Protein AF-A0A953EEQ1-F1 (afdb_monomer_lite)

Sequence (53 aa):
MTATKETPISITLTRTPRPRPEDASLSFGKVFTDHMFLMNYTEGKGWHDPRVV

Radius of gyration: 16.62 Å; chains: 1; bounding box: 33×26×51 Å

Foldseek 3Di:
DDDDPDADEAEDDDPDADDDDDPVPDDPPPDDGPKDWDWDQDPPVGTHHIYID

pLDDT: mean 87.08, std 13.91, range [40.0, 96.31]

Structure (mmCIF, N/CA/C/O backbone):
data_AF-A0A953EEQ1-F1
#
_entry.id   AF-A0A953EEQ1-F1
#
loop_
_atom_site.group_PDB
_atom_site.id
_atom_site.type_symbol
_atom_site.label_atom_id
_atom_site.label_alt_id
_atom_site.label_comp_id
_atom_site.label_asym_id
_atom_site.label_entity_id
_atom_site.label_seq_id
_atom_site.pdbx_PDB_ins_code
_atom_site.Cartn_x
_atom_site.Cartn_y
_atom_site.Cartn_z
_atom_site.occupancy
_atom_site.B_iso_or_equiv
_atom_site.auth_seq_id
_atom_site.auth_comp_id
_atom_site.auth_asym_id
_atom_site.auth_atom_id
_atom_site.pdbx_PDB_model_num
ATOM 1 N N . MET A 1 1 ? -3.759 2.414 34.848 1.00 40.00 1 MET A N 1
ATOM 2 C CA . MET A 1 1 ? -3.126 1.428 33.949 1.00 40.00 1 MET A CA 1
ATOM 3 C C . MET A 1 1 ? -3.966 1.352 32.685 1.00 40.00 1 MET A C 1
ATOM 5 O O . MET A 1 1 ? -4.979 0.668 32.676 1.00 40.00 1 MET A O 1
ATOM 9 N N . THR A 1 2 ? -3.650 2.144 31.665 1.00 40.19 2 THR A N 1
ATOM 10 C CA . THR A 1 2 ? -4.327 2.054 30.365 1.00 40.19 2 THR A CA 1
ATOM 11 C C . THR A 1 2 ? -3.718 0.889 29.594 1.00 40.19 2 THR A C 1
ATOM 13 O O . THR A 1 2 ? -2.529 0.898 29.297 1.00 40.19 2 THR A O 1
ATOM 16 N N . ALA A 1 3 ? -4.524 -0.140 29.329 1.00 48.06 3 ALA A N 1
ATOM 17 C CA . ALA A 1 3 ? -4.133 -1.274 28.506 1.00 48.06 3 ALA A CA 1
ATOM 18 C C . ALA A 1 3 ? -3.821 -0.787 27.082 1.00 48.06 3 ALA A C 1
ATOM 20 O O . ALA A 1 3 ? -4.667 -0.172 26.429 1.00 48.06 3 ALA A O 1
ATOM 21 N N . THR A 1 4 ? -2.607 -1.045 26.606 1.00 52.56 4 THR A N 1
ATOM 22 C CA . THR A 1 4 ? -2.226 -0.900 25.201 1.00 52.56 4 THR A CA 1
ATOM 23 C C . THR A 1 4 ? -3.094 -1.844 24.378 1.00 52.56 4 THR A C 1
ATOM 25 O O . THR A 1 4 ? -2.963 -3.062 24.453 1.00 52.56 4 THR A O 1
ATOM 28 N N . LYS A 1 5 ? -4.041 -1.282 23.626 1.00 59.00 5 LYS A N 1
ATOM 29 C CA . LYS A 1 5 ? -4.905 -2.034 22.719 1.00 59.00 5 LYS A CA 1
ATOM 30 C C . LYS A 1 5 ? -4.071 -2.425 21.496 1.00 59.00 5 LYS A C 1
ATOM 32 O O . LYS A 1 5 ? -3.937 -1.640 20.560 1.00 59.00 5 LYS A O 1
ATOM 37 N N . GLU A 1 6 ? -3.454 -3.602 21.538 1.00 63.84 6 GLU A N 1
ATOM 38 C CA . GLU A 1 6 ? -2.764 -4.183 20.384 1.00 63.84 6 GLU A CA 1
ATOM 39 C C . GLU A 1 6 ? -3.762 -4.275 19.223 1.00 63.84 6 GLU A C 1
ATOM 41 O O . GLU A 1 6 ? -4.797 -4.932 19.327 1.00 63.84 6 GLU A O 1
ATOM 46 N N . THR A 1 7 ? -3.505 -3.542 18.139 1.00 70.75 7 THR A N 1
ATOM 47 C CA . THR A 1 7 ? -4.330 -3.609 16.928 1.00 70.75 7 THR A CA 1
ATOM 48 C C . THR A 1 7 ? -3.619 -4.546 15.954 1.00 70.75 7 THR A C 1
ATOM 50 O O . THR A 1 7 ? -2.645 -4.119 15.331 1.00 70.75 7 THR A O 1
ATOM 53 N N . PRO A 1 8 ? -4.028 -5.824 15.847 1.00 84.62 8 PRO A N 1
ATOM 54 C CA . PRO A 1 8 ? -3.364 -6.767 14.957 1.00 84.62 8 PRO A CA 1
ATOM 55 C C . PRO A 1 8 ? -3.529 -6.321 13.499 1.00 84.62 8 PRO A C 1
ATOM 57 O O . PRO A 1 8 ? -4.623 -5.947 13.076 1.00 84.62 8 PRO A O 1
ATOM 60 N N . ILE A 1 9 ? -2.436 -6.364 12.734 1.00 90.06 9 ILE A N 1
ATOM 61 C CA . ILE A 1 9 ? -2.432 -6.066 11.297 1.00 90.06 9 ILE A CA 1
ATOM 62 C C . ILE A 1 9 ? -2.678 -7.370 10.542 1.00 90.06 9 ILE A C 1
ATOM 64 O O . ILE A 1 9 ? -1.916 -8.326 10.684 1.00 90.06 9 ILE A O 1
ATOM 68 N N . SER A 1 10 ? -3.733 -7.413 9.730 1.00 92.69 10 SER A N 1
ATOM 69 C CA . SER A 1 10 ? -3.995 -8.563 8.857 1.00 92.69 10 SER A CA 1
ATOM 70 C C . SER A 1 10 ? -3.056 -8.534 7.648 1.00 92.69 10 SER A C 1
ATOM 72 O O . SER A 1 10 ? -2.875 -7.478 7.047 1.00 92.69 10 SER A O 1
ATOM 74 N N . ILE A 1 11 ? -2.461 -9.669 7.275 1.00 92.94 11 ILE A N 1
ATOM 75 C CA . ILE A 1 11 ? -1.558 -9.778 6.119 1.00 92.94 11 ILE A CA 1
ATOM 76 C C . ILE A 1 11 ? -2.108 -10.831 5.164 1.00 92.94 11 ILE A C 1
ATOM 78 O O . ILE A 1 11 ? -2.266 -11.993 5.539 1.00 92.94 11 ILE A O 1
ATOM 82 N N . THR A 1 12 ? -2.360 -10.433 3.920 1.00 94.06 12 THR A N 1
ATOM 83 C CA . THR A 1 12 ? -2.722 -11.335 2.824 1.00 94.06 12 THR A CA 1
ATOM 84 C C . THR A 1 12 ? -1.575 -11.374 1.824 1.00 94.06 12 THR A C 1
ATOM 86 O O . THR A 1 12 ? -1.201 -10.357 1.253 1.00 94.06 12 THR A O 1
ATOM 89 N N . LEU A 1 13 ? -0.975 -12.551 1.628 1.00 93.88 13 LEU A N 1
ATOM 90 C CA . LEU A 1 13 ? 0.104 -12.722 0.656 1.00 93.88 13 LEU A CA 1
ATOM 91 C C . LEU A 1 13 ? -0.460 -12.874 -0.761 1.00 93.88 13 LEU A C 1
ATOM 93 O O . LEU A 1 13 ? -1.486 -13.526 -0.962 1.00 93.88 13 LEU A O 1
ATOM 97 N N . THR A 1 14 ? 0.243 -12.319 -1.753 1.00 93.06 14 THR A N 1
ATOM 98 C CA . THR A 1 14 ? -0.125 -12.523 -3.156 1.00 93.06 14 THR A CA 1
ATOM 99 C C . THR A 1 14 ? 0.073 -13.990 -3.519 1.00 93.06 14 THR A C 1
ATOM 101 O O . THR A 1 14 ? 1.039 -14.632 -3.104 1.00 93.06 14 THR A O 1
ATOM 104 N N . ARG A 1 15 ? -0.843 -14.530 -4.321 1.00 94.06 15 ARG A N 1
ATOM 105 C CA . ARG A 1 15 ? -0.731 -15.895 -4.855 1.00 94.06 15 ARG A CA 1
ATOM 106 C C . ARG A 1 15 ? 0.044 -15.946 -6.170 1.00 94.06 15 ARG A C 1
ATOM 108 O O . ARG A 1 15 ? 0.382 -17.031 -6.630 1.00 94.06 15 ARG A O 1
ATOM 115 N N . THR A 1 16 ? 0.316 -14.788 -6.764 1.00 93.62 16 THR A N 1
ATOM 116 C CA . THR A 1 16 ? 0.997 -14.640 -8.054 1.00 93.62 16 THR A CA 1
ATOM 117 C C . THR A 1 16 ? 2.047 -13.530 -7.944 1.00 93.62 16 THR A C 1
ATOM 119 O O . THR A 1 16 ? 1.779 -12.400 -8.362 1.00 93.62 16 THR A O 1
ATOM 122 N N . PRO A 1 17 ? 3.215 -13.811 -7.334 1.00 91.50 17 PRO A N 1
ATOM 123 C CA . PRO A 1 17 ? 4.278 -12.824 -7.172 1.00 91.50 17 PRO A CA 1
ATOM 124 C C . PRO A 1 17 ? 4.796 -12.344 -8.525 1.00 91.50 17 PRO A C 1
ATOM 126 O O . PRO A 1 17 ? 5.022 -13.159 -9.427 1.00 91.50 17 PRO A O 1
ATOM 129 N N . ARG A 1 18 ? 5.003 -11.035 -8.674 1.00 90.25 18 ARG A N 1
ATOM 130 C CA . ARG A 1 18 ? 5.592 -10.489 -9.902 1.00 90.25 18 ARG A CA 1
ATOM 131 C C . ARG A 1 18 ? 7.117 -10.502 -9.804 1.00 90.25 18 ARG A C 1
ATOM 133 O O . ARG A 1 18 ? 7.669 -10.214 -8.740 1.00 90.25 18 ARG A O 1
ATOM 140 N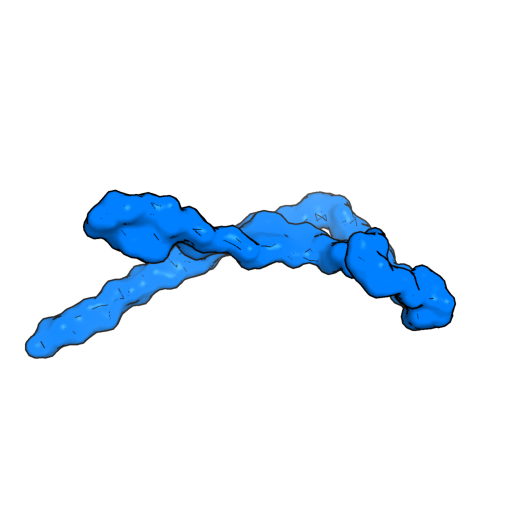 N . PRO A 1 19 ? 7.822 -10.817 -10.904 1.00 90.94 19 PRO A N 1
ATOM 141 C CA . PRO A 1 19 ? 9.269 -10.697 -10.927 1.00 90.94 19 PRO A CA 1
ATOM 142 C C . PRO A 1 19 ? 9.665 -9.236 -10.717 1.00 90.94 19 PRO A C 1
ATOM 144 O O . PRO A 1 19 ? 8.993 -8.313 -11.185 1.00 90.94 19 PRO A O 1
ATOM 147 N N . ARG A 1 20 ? 10.777 -9.032 -10.012 1.00 88.25 20 ARG A N 1
ATOM 148 C CA . ARG A 1 20 ? 11.343 -7.698 -9.832 1.00 88.25 20 ARG A CA 1
ATOM 149 C C . ARG A 1 20 ? 11.823 -7.180 -11.199 1.00 88.25 20 ARG A C 1
ATOM 151 O O . ARG A 1 20 ? 12.606 -7.883 -11.837 1.00 88.25 20 ARG A O 1
ATOM 158 N N . PRO A 1 21 ? 11.365 -6.001 -11.653 1.00 88.62 21 PRO A N 1
ATOM 159 C CA . PRO A 1 21 ? 11.845 -5.409 -12.897 1.00 88.62 21 PRO A CA 1
ATOM 160 C C . PRO A 1 21 ? 13.305 -4.967 -12.769 1.00 88.62 21 PRO A C 1
ATOM 162 O O . PRO A 1 21 ? 13.808 -4.762 -11.665 1.00 88.62 21 PRO A O 1
ATOM 165 N N . GLU A 1 22 ? 13.976 -4.811 -13.907 1.00 91.81 22 GLU A N 1
ATOM 166 C CA . GLU A 1 22 ? 15.350 -4.313 -13.961 1.00 91.81 22 GLU A CA 1
ATOM 167 C C . GLU A 1 22 ? 15.410 -2.832 -13.582 1.00 91.81 22 GLU A C 1
ATOM 169 O O . GLU A 1 22 ? 14.581 -2.040 -14.040 1.00 91.81 22 GLU A O 1
ATOM 174 N N . ASP A 1 23 ? 16.431 -2.439 -12.818 1.00 88.00 23 ASP A N 1
ATOM 175 C CA . ASP A 1 23 ? 16.585 -1.066 -12.318 1.00 88.00 23 ASP A CA 1
ATOM 176 C C . ASP A 1 23 ? 16.610 -0.025 -13.450 1.00 88.00 23 ASP A C 1
ATOM 178 O O . ASP A 1 23 ? 16.018 1.047 -13.331 1.00 88.00 23 ASP A O 1
ATOM 182 N N . ALA A 1 24 ? 17.215 -0.367 -14.592 1.00 89.75 24 ALA A N 1
ATOM 183 C CA . ALA A 1 24 ? 17.277 0.499 -15.771 1.00 89.75 24 ALA A CA 1
ATOM 184 C C . ALA A 1 24 ? 15.904 0.760 -16.425 1.00 89.75 24 ALA A C 1
ATOM 186 O O . ALA A 1 24 ? 15.748 1.731 -17.164 1.00 89.75 24 ALA A O 1
ATOM 187 N N . SER A 1 25 ? 14.906 -0.088 -16.159 1.00 85.94 25 SER A N 1
ATOM 188 C CA . SER A 1 25 ? 13.542 0.030 -16.697 1.00 85.94 25 SER A CA 1
ATOM 189 C C . SER A 1 25 ? 12.578 0.777 -15.765 1.00 85.94 25 SER A C 1
ATOM 191 O O . SER A 1 25 ? 11.412 1.005 -16.112 1.00 85.94 25 SER A O 1
ATOM 193 N N . LEU A 1 26 ? 13.043 1.168 -14.573 1.00 91.19 26 LEU A N 1
ATOM 194 C CA . LEU A 1 26 ? 12.210 1.828 -13.580 1.00 91.19 26 LEU A CA 1
ATOM 195 C C . LEU A 1 26 ? 11.801 3.223 -14.050 1.00 91.19 26 LEU A C 1
ATOM 197 O O . LEU A 1 26 ? 12.616 4.079 -14.382 1.00 91.19 26 LEU A O 1
ATOM 201 N N . SER A 1 27 ? 10.495 3.464 -14.022 1.00 89.12 27 SER A N 1
ATOM 202 C CA . SER A 1 27 ? 9.916 4.782 -14.255 1.00 89.12 27 SER A CA 1
ATOM 203 C C . SER A 1 27 ? 8.984 5.144 -13.108 1.00 89.12 27 SER A C 1
ATOM 205 O O . SER A 1 27 ? 8.237 4.309 -12.587 1.00 89.12 27 SER A O 1
ATOM 207 N N . PHE A 1 28 ? 9.058 6.408 -12.695 1.00 91.31 28 PHE A N 1
ATOM 208 C CA . PHE A 1 28 ? 8.314 6.915 -11.551 1.00 91.31 28 PHE A CA 1
ATOM 209 C C . PHE A 1 28 ? 6.804 6.707 -11.735 1.00 91.31 28 PHE A C 1
ATOM 211 O O . PHE A 1 28 ? 6.245 7.030 -12.783 1.00 91.31 28 PHE A O 1
ATOM 218 N N . GLY A 1 29 ? 6.154 6.141 -10.714 1.00 90.25 29 GLY A N 1
ATOM 219 C CA . GLY A 1 29 ? 4.705 5.921 -10.682 1.00 90.25 29 GLY A CA 1
ATOM 220 C C . GLY A 1 29 ? 4.173 4.809 -11.594 1.00 90.25 29 GLY A C 1
ATOM 221 O O . GLY A 1 29 ? 2.958 4.676 -11.711 1.00 90.25 29 GLY A O 1
ATOM 222 N N . LYS A 1 30 ? 5.039 4.016 -12.245 1.00 89.19 30 LYS A N 1
ATOM 223 C CA . LYS A 1 30 ? 4.612 2.905 -13.122 1.00 89.19 30 LYS A CA 1
ATOM 224 C C . LYS A 1 30 ? 4.865 1.515 -12.545 1.00 89.19 30 LYS A C 1
ATOM 226 O O .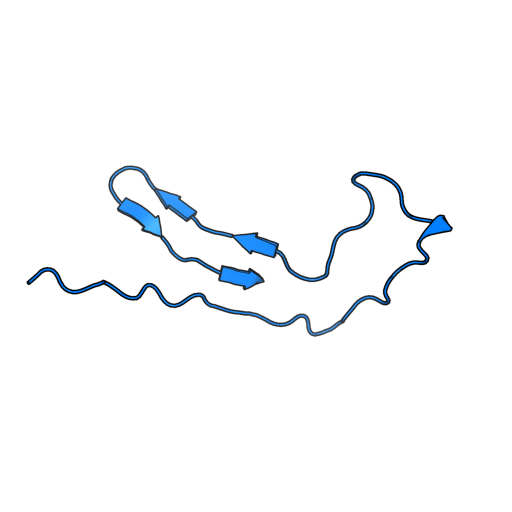 LYS A 1 30 ? 4.207 0.561 -12.948 1.00 89.19 30 LYS A O 1
ATOM 231 N N . VAL A 1 31 ? 5.811 1.395 -11.618 1.00 90.50 31 VAL A N 1
ATOM 232 C CA . VAL A 1 31 ? 6.193 0.125 -10.993 1.00 90.50 31 VAL A CA 1
ATOM 233 C C . VAL A 1 31 ? 5.746 0.131 -9.536 1.00 90.50 31 VAL A C 1
ATOM 235 O O . VAL A 1 31 ? 6.145 1.002 -8.768 1.00 90.50 31 VAL A O 1
ATOM 238 N N . PHE A 1 32 ? 4.937 -0.860 -9.161 1.00 9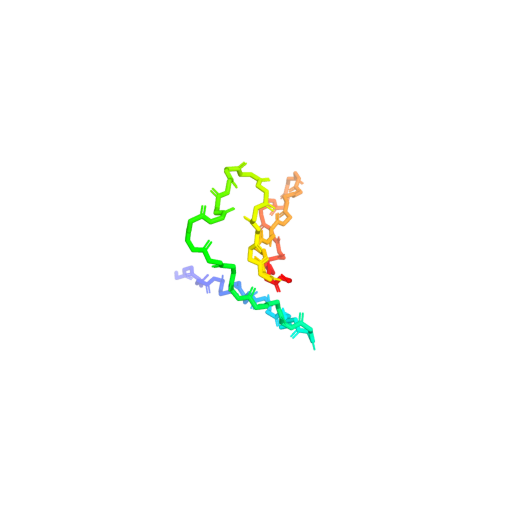1.25 32 PHE A N 1
ATOM 239 C CA . PHE A 1 32 ? 4.426 -1.049 -7.802 1.00 91.25 32 PHE A CA 1
ATOM 240 C C . PHE A 1 32 ? 4.769 -2.451 -7.302 1.00 91.25 32 PHE A C 1
ATOM 242 O O . PHE A 1 32 ? 4.777 -3.402 -8.086 1.00 91.25 32 PHE A O 1
ATOM 249 N N . THR A 1 33 ? 5.009 -2.581 -5.999 1.00 92.44 33 THR A N 1
ATOM 250 C CA . THR A 1 33 ? 5.203 -3.869 -5.320 1.00 92.44 33 THR A CA 1
ATOM 251 C C . THR A 1 33 ? 3.909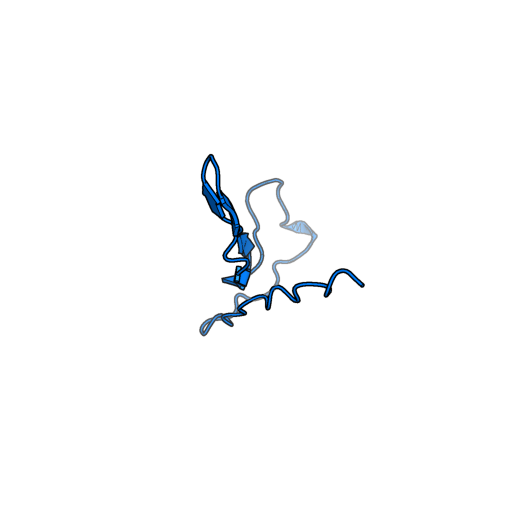 -4.677 -5.259 1.00 92.44 33 THR A C 1
ATOM 253 O O . THR A 1 33 ? 2.834 -4.172 -5.578 1.00 92.44 33 THR A O 1
ATOM 256 N N . ASP A 1 34 ? 4.013 -5.949 -4.877 1.00 93.31 34 ASP A N 1
ATOM 257 C CA . ASP A 1 34 ? 2.872 -6.871 -4.796 1.00 93.31 34 ASP A CA 1
ATOM 258 C C . ASP A 1 34 ? 1.908 -6.583 -3.651 1.00 93.31 34 ASP A C 1
ATOM 260 O O . ASP A 1 34 ? 0.780 -7.059 -3.695 1.00 93.31 34 ASP A O 1
ATOM 264 N N . HIS A 1 35 ? 2.342 -5.791 -2.670 1.00 95.31 35 HIS A N 1
ATOM 265 C CA . HIS A 1 35 ? 1.572 -5.506 -1.471 1.00 95.31 35 HIS A CA 1
ATOM 266 C C . HIS A 1 35 ? 1.395 -4.020 -1.226 1.00 95.31 35 HIS A C 1
ATOM 268 O O . HIS A 1 35 ? 2.294 -3.219 -1.514 1.00 95.31 35 HIS A O 1
ATOM 274 N N . MET A 1 36 ? 0.255 -3.675 -0.631 1.00 94.88 36 MET A N 1
ATOM 275 C CA . MET A 1 36 ? -0.056 -2.325 -0.165 1.00 94.88 36 MET A CA 1
ATOM 276 C C . MET A 1 36 ? -0.596 -2.349 1.263 1.00 94.88 36 MET A C 1
ATOM 278 O O . MET A 1 36 ? -1.347 -3.243 1.643 1.00 94.88 36 MET A O 1
ATOM 282 N N . PHE A 1 37 ? -0.246 -1.329 2.047 1.00 95.56 37 PHE A N 1
ATOM 283 C CA . PHE A 1 37 ? -0.840 -1.102 3.361 1.00 95.56 37 PHE A CA 1
ATOM 284 C C . PHE A 1 37 ? -2.098 -0.238 3.238 1.00 95.56 37 PHE A C 1
ATOM 286 O O . PHE A 1 37 ? -2.073 0.821 2.609 1.00 95.56 37 PHE A O 1
ATOM 293 N N . LEU A 1 38 ? -3.190 -0.684 3.855 1.00 95.38 38 LEU A N 1
ATOM 294 C CA . LEU A 1 38 ? -4.456 0.030 3.926 1.00 95.38 38 LEU A CA 1
ATOM 295 C C . LEU A 1 38 ? -4.913 0.127 5.380 1.00 95.38 38 LEU A C 1
ATOM 297 O O . LEU A 1 38 ? -4.834 -0.834 6.144 1.00 95.38 38 LEU A O 1
ATOM 301 N N . MET A 1 39 ? -5.481 1.275 5.731 1.00 94.38 39 MET A N 1
ATOM 302 C CA . MET A 1 39 ? -6.145 1.495 7.008 1.00 94.38 39 MET A CA 1
ATOM 303 C C . MET A 1 39 ? -7.365 2.370 6.765 1.00 94.38 39 MET A C 1
ATOM 305 O O . MET A 1 39 ? -7.281 3.382 6.068 1.00 94.38 39 MET A O 1
ATOM 309 N N . ASN A 1 40 ? -8.508 1.962 7.302 1.00 94.38 40 ASN A N 1
ATOM 310 C CA . ASN A 1 40 ? -9.743 2.701 7.102 1.00 94.38 40 ASN A CA 1
ATOM 311 C C . ASN A 1 40 ? -9.834 3.814 8.148 1.00 94.38 40 ASN A C 1
ATOM 313 O O . ASN A 1 40 ? -9.495 3.604 9.314 1.00 94.38 40 ASN A O 1
ATOM 317 N N . TYR A 1 41 ? -10.330 4.978 7.738 1.00 94.12 41 TYR A N 1
ATOM 318 C CA . TYR A 1 41 ? -10.719 6.043 8.651 1.00 94.12 41 TYR A CA 1
ATOM 319 C C . TYR A 1 41 ? -12.231 6.219 8.594 1.00 94.12 41 TYR A C 1
ATOM 321 O O . TYR A 1 41 ? -12.790 6.410 7.514 1.00 94.12 41 TYR A O 1
ATOM 329 N N . THR A 1 42 ? -12.874 6.181 9.756 1.00 96.31 42 THR A N 1
ATOM 330 C CA . THR A 1 42 ? -14.291 6.527 9.901 1.00 96.31 42 THR A CA 1
ATOM 331 C C . THR A 1 42 ? -14.410 7.611 10.961 1.00 96.31 42 THR A C 1
ATOM 333 O O . THR A 1 42 ? -13.870 7.464 12.062 1.00 96.31 42 THR A O 1
ATOM 336 N N . GLU A 1 43 ? -15.118 8.695 10.646 1.00 95.94 43 GLU A N 1
ATOM 337 C CA . GLU A 1 43 ? -15.378 9.781 11.594 1.00 95.94 43 GLU A CA 1
ATOM 338 C C . GLU A 1 43 ? -16.007 9.226 12.888 1.00 95.94 43 GLU A C 1
ATOM 340 O O . GLU A 1 43 ? -16.856 8.337 12.861 1.00 95.94 43 GLU A O 1
ATOM 345 N N . GLY A 1 44 ? -15.514 9.671 14.046 1.00 94.62 44 GLY A N 1
ATOM 346 C CA . GLY A 1 44 ? -15.936 9.178 15.366 1.00 94.62 44 GLY A CA 1
ATOM 347 C C . GLY A 1 44 ? -15.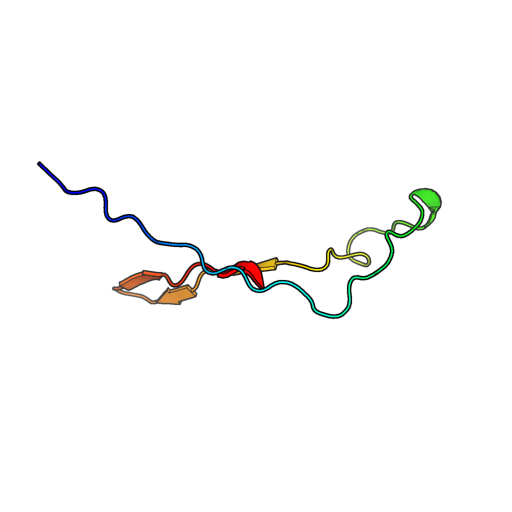314 7.846 15.816 1.00 94.62 44 GLY A C 1
ATOM 348 O O . GLY A 1 44 ? -15.128 7.648 17.015 1.00 94.62 44 GLY A O 1
ATOM 349 N N . LYS A 1 45 ? -14.920 6.954 14.895 1.00 91.94 45 LYS A N 1
ATOM 350 C CA . LYS A 1 45 ? -14.187 5.707 15.215 1.00 91.94 45 LYS A CA 1
ATOM 351 C C . LYS A 1 45 ? -12.666 5.882 15.118 1.00 91.94 45 LYS A C 1
ATOM 353 O O . LYS A 1 45 ? -11.921 5.161 15.779 1.00 91.94 45 LYS A O 1
ATOM 358 N N . GLY A 1 46 ? -12.214 6.841 14.311 1.00 93.25 46 GLY A N 1
ATOM 359 C CA . GLY A 1 46 ? -10.805 7.068 14.012 1.00 93.25 46 GLY A CA 1
ATOM 360 C C . GLY A 1 46 ? -10.263 6.057 13.005 1.00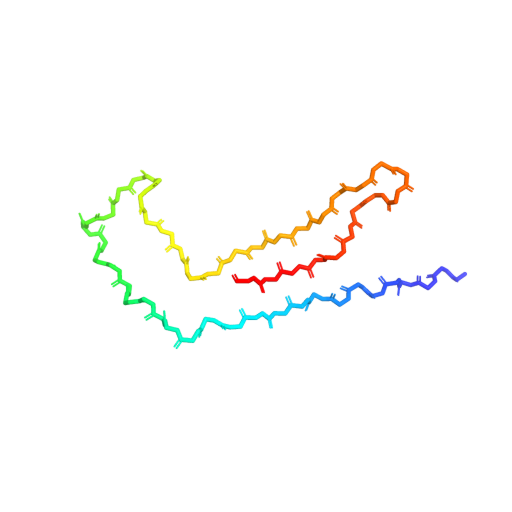 93.25 46 GLY A C 1
ATOM 361 O O . GLY A 1 46 ? -10.997 5.538 12.164 1.00 93.25 46 GLY A O 1
ATOM 362 N N . TRP A 1 47 ? -8.964 5.786 13.085 1.00 93.00 47 TRP A N 1
ATOM 363 C CA . TRP A 1 47 ? -8.297 4.794 12.248 1.00 93.00 47 TRP A CA 1
ATOM 364 C C . TRP A 1 47 ? -8.564 3.377 12.756 1.00 93.00 47 TRP A C 1
ATOM 366 O O . TRP A 1 47 ? -8.403 3.095 13.943 1.00 93.00 47 TRP A O 1
ATOM 376 N N . HIS A 1 48 ? -8.940 2.468 11.862 1.00 90.56 48 HIS A N 1
ATOM 377 C CA . HIS A 1 48 ? -9.207 1.073 12.199 1.00 90.56 48 HIS A CA 1
ATOM 378 C C . HIS A 1 48 ? -8.937 0.127 11.020 1.00 90.56 48 HIS A C 1
ATOM 380 O O . HIS A 1 48 ? -8.726 0.547 9.882 1.00 90.56 48 HIS A O 1
ATOM 386 N N . ASP A 1 49 ? -8.956 -1.172 11.315 1.00 92.50 49 ASP A N 1
ATOM 387 C CA . ASP A 1 49 ? -8.805 -2.281 10.364 1.00 92.50 49 ASP A CA 1
ATOM 388 C C . ASP A 1 49 ? -7.535 -2.196 9.487 1.00 92.50 49 ASP A C 1
ATOM 390 O O . ASP A 1 49 ? -7.635 -2.163 8.250 1.00 92.50 49 ASP A O 1
ATOM 394 N N . PRO A 1 50 ? -6.335 -2.144 10.103 1.00 94.69 50 PRO A N 1
ATOM 395 C CA . PRO A 1 50 ? -5.085 -2.142 9.359 1.00 94.69 50 PRO A CA 1
ATOM 396 C C . PRO A 1 50 ? -4.877 -3.483 8.645 1.00 94.69 50 PRO A C 1
ATOM 398 O O . PRO A 1 50 ? -5.002 -4.559 9.244 1.00 94.69 50 PRO A O 1
ATOM 401 N N . ARG A 1 51 ? -4.535 -3.420 7.358 1.00 95.56 51 ARG A N 1
ATOM 402 C CA . ARG A 1 51 ? -4.303 -4.602 6.525 1.00 95.56 51 ARG A CA 1
ATOM 403 C C . ARG A 1 51 ? -3.222 -4.375 5.478 1.00 95.56 51 ARG A C 1
ATOM 405 O O . ARG A 1 51 ? -3.104 -3.286 4.924 1.00 95.56 51 ARG A O 1
ATOM 412 N N . VAL A 1 52 ? -2.477 -5.431 5.189 1.00 95.12 52 VAL A N 1
ATOM 413 C CA . VAL A 1 52 ? -1.608 -5.557 4.021 1.00 95.12 52 VAL A CA 1
ATOM 414 C C . VAL A 1 52 ? -2.290 -6.523 3.059 1.00 95.12 52 VAL A C 1
ATOM 416 O O . VAL A 1 52 ? -2.620 -7.643 3.459 1.00 95.12 52 VAL A O 1
ATOM 419 N N . VAL A 1 53 ? -2.541 -6.077 1.830 1.00 90.81 53 VAL A N 1
ATOM 420 C CA . VAL A 1 53 ? -3.192 -6.860 0.760 1.00 90.81 53 VAL A CA 1
ATOM 421 C C . VAL A 1 53 ? -2.280 -7.009 -0.435 1.00 90.81 53 VAL A C 1
ATOM 423 O O . VAL A 1 53 ? -1.448 -6.091 -0.625 1.00 90.81 53 VAL A O 1
#

Secondary structure (DSSP, 8-state):
-------PPEE---SSPPPPPPGGG--TTT---S--EEEEEETTTEEEEEEE-